Protein AF-A0A937PDK3-F1 (afdb_monomer_lite)

Radius of gyration: 14.18 Å; chains: 1; bounding box: 40×25×33 Å

pLDDT: mean 73.92, std 17.79, range [37.25, 94.62]

Foldseek 3Di:
DDPPPFWKKKKFKAFPVRDTPDIDIDTHPPDDDDDDCPPPDPGDIDIDMDIPDDDDDDDDD

Structure (mmCIF, N/CA/C/O backbone):
data_AF-A0A937PDK3-F1
#
_entry.id   AF-A0A937PDK3-F1
#
loop_
_atom_site.group_PDB
_atom_site.id
_atom_site.type_symbol
_atom_site.label_atom_id
_atom_site.label_alt_id
_atom_site.label_comp_id
_atom_site.label_asym_id
_atom_site.label_entity_id
_atom_site.label_seq_id
_atom_site.pdbx_PDB_ins_code
_atom_site.Cartn_x
_atom_site.Cartn_y
_atom_site.Cartn_z
_atom_site.occupancy
_atom_site.B_iso_or_equiv
_atom_site.auth_seq_id
_atom_site.auth_comp_id
_atom_site.auth_asym_id
_atom_site.auth_atom_id
_atom_site.pdbx_PDB_model_num
ATOM 1 N N . MET A 1 1 ? 27.191 -7.218 -19.49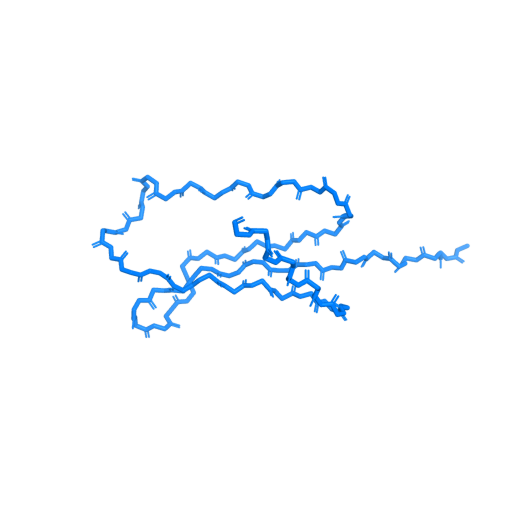9 1.00 45.75 1 MET A N 1
ATOM 2 C CA . MET A 1 1 ? 26.725 -7.117 -18.095 1.00 45.75 1 MET A CA 1
ATOM 3 C C . MET A 1 1 ? 26.345 -5.667 -17.820 1.00 45.75 1 MET A C 1
ATOM 5 O O . MET A 1 1 ? 27.044 -4.812 -18.341 1.00 45.75 1 MET A O 1
ATOM 9 N N . LEU A 1 2 ? 25.390 -5.334 -16.947 1.00 40.38 2 LEU A N 1
ATOM 10 C CA . LEU A 1 2 ? 23.913 -5.339 -17.085 1.00 40.38 2 LEU A CA 1
ATOM 11 C C . LEU A 1 2 ? 23.465 -3.856 -17.135 1.00 40.38 2 LEU A C 1
ATOM 13 O O . LEU A 1 2 ? 24.126 -3.056 -16.474 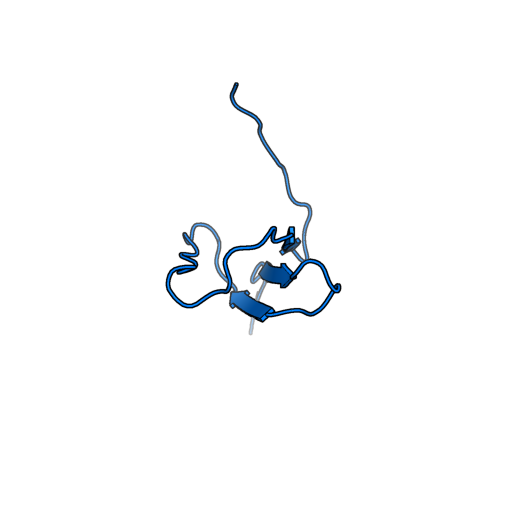1.00 40.38 2 LEU A O 1
ATOM 17 N N . PRO A 1 3 ? 22.334 -3.472 -17.755 1.00 41.06 3 PRO A N 1
ATOM 18 C CA . PRO A 1 3 ? 21.625 -2.271 -17.339 1.00 41.06 3 PRO A CA 1
ATOM 19 C C . PRO A 1 3 ? 20.378 -2.689 -16.551 1.00 41.06 3 PRO A C 1
ATOM 21 O O . PRO A 1 3 ? 19.326 -2.931 -17.129 1.00 41.06 3 PRO A O 1
ATOM 24 N N . GLU A 1 4 ? 20.475 -2.811 -15.227 1.00 45.59 4 GLU A N 1
ATOM 25 C CA . GLU A 1 4 ? 19.284 -3.005 -14.388 1.00 45.59 4 GLU A CA 1
ATOM 26 C C . GLU A 1 4 ? 18.760 -1.655 -13.889 1.00 45.59 4 GLU A C 1
ATOM 28 O O . GLU A 1 4 ? 18.786 -1.347 -12.701 1.00 45.59 4 GLU A O 1
ATOM 33 N N . THR A 1 5 ? 18.209 -0.847 -14.794 1.00 52.53 5 THR A N 1
ATOM 34 C CA . THR A 1 5 ? 17.208 0.163 -14.416 1.00 52.53 5 THR A CA 1
ATOM 35 C C . THR A 1 5 ? 15.876 -0.542 -14.178 1.00 52.53 5 THR A C 1
ATOM 37 O O . THR A 1 5 ? 14.908 -0.347 -14.905 1.00 52.53 5 THR A O 1
ATOM 40 N N . SER A 1 6 ? 15.829 -1.437 -13.193 1.00 56.78 6 SER A N 1
ATOM 41 C CA . SER A 1 6 ? 14.557 -1.982 -12.730 1.00 56.78 6 SER A CA 1
ATOM 42 C C . SER A 1 6 ? 13.954 -0.969 -11.765 1.00 56.78 6 SER A C 1
ATOM 44 O O . SER A 1 6 ? 14.444 -0.832 -10.643 1.00 56.78 6 SER A O 1
ATOM 46 N N . ASN A 1 7 ? 12.918 -0.240 -12.190 1.00 64.62 7 ASN A N 1
ATOM 47 C CA . ASN A 1 7 ? 12.140 0.613 -11.291 1.00 64.62 7 ASN A CA 1
ATOM 48 C C . ASN A 1 7 ? 11.574 -0.268 -10.170 1.00 64.62 7 ASN A C 1
ATOM 50 O O . ASN A 1 7 ? 10.748 -1.148 -10.413 1.00 64.62 7 ASN A O 1
ATOM 54 N N . ARG A 1 8 ? 12.084 -0.093 -8.945 1.00 72.69 8 ARG A N 1
ATOM 55 C CA . ARG A 1 8 ? 11.644 -0.846 -7.766 1.00 72.69 8 ARG A CA 1
ATOM 56 C C . ARG A 1 8 ? 10.580 -0.047 -7.034 1.00 72.69 8 ARG A C 1
ATOM 58 O O . ARG A 1 8 ? 10.872 1.025 -6.496 1.00 72.69 8 ARG A O 1
ATOM 65 N N . TYR A 1 9 ? 9.392 -0.621 -6.961 1.00 80.38 9 TYR A N 1
ATOM 66 C CA . TYR A 1 9 ? 8.252 -0.099 -6.229 1.00 80.38 9 TYR A CA 1
ATOM 67 C C . TYR A 1 9 ? 8.018 -0.931 -4.969 1.00 80.38 9 TYR A C 1
ATOM 69 O O . TYR A 1 9 ? 8.272 -2.138 -4.943 1.00 80.38 9 TYR A O 1
ATOM 77 N N . LYS A 1 10 ? 7.521 -0.282 -3.921 1.00 84.25 10 LYS A N 1
ATOM 78 C CA . LYS A 1 10 ? 7.058 -0.912 -2.689 1.00 84.25 10 LYS A CA 1
ATOM 79 C C . LYS A 1 10 ? 5.687 -0.349 -2.337 1.00 84.25 10 LYS A C 1
ATOM 81 O O . LYS A 1 10 ? 5.522 0.864 -2.288 1.00 84.25 10 LYS A O 1
ATOM 86 N N . VAL A 1 11 ? 4.721 -1.220 -2.087 1.00 86.50 11 VAL A N 1
ATOM 87 C CA . VAL A 1 11 ? 3.406 -0.861 -1.549 1.00 86.50 11 VAL A CA 1
ATOM 88 C C . VAL A 1 11 ? 3.369 -1.303 -0.095 1.00 86.50 11 VAL A C 1
ATOM 90 O O . VAL A 1 11 ? 3.670 -2.457 0.197 1.00 86.50 11 VAL A O 1
ATOM 93 N N . GLU A 1 12 ? 3.025 -0.393 0.809 1.00 90.25 12 GLU A N 1
ATOM 94 C CA . GLU A 1 12 ? 2.791 -0.670 2.226 1.00 90.25 12 GLU A CA 1
ATOM 95 C C . GLU A 1 12 ? 1.345 -0.327 2.581 1.00 90.25 12 GLU A C 1
ATOM 97 O O . GLU A 1 12 ? 0.866 0.757 2.249 1.00 90.25 12 GLU A O 1
ATOM 102 N N . VAL A 1 13 ? 0.666 -1.229 3.284 1.00 90.06 13 VAL A N 1
ATOM 103 C CA . VAL A 1 13 ? -0.631 -0.978 3.918 1.00 90.06 13 VAL A CA 1
ATOM 104 C C . VAL A 1 13 ? -0.389 -0.864 5.413 1.00 90.06 13 VAL A C 1
ATOM 106 O O . VAL A 1 13 ? 0.216 -1.751 6.017 1.00 90.06 13 VAL A O 1
ATOM 109 N N . ILE A 1 14 ? -0.820 0.247 5.996 1.00 91.00 14 ILE A N 1
ATOM 110 C CA . ILE A 1 14 ? -0.565 0.617 7.385 1.00 91.00 14 ILE A CA 1
ATOM 111 C C . ILE A 1 14 ? -1.910 0.818 8.079 1.00 91.00 14 ILE A C 1
ATOM 113 O O . ILE A 1 14 ? -2.762 1.535 7.559 1.00 91.00 14 ILE A O 1
ATOM 117 N N . ASN A 1 15 ? -2.111 0.185 9.229 1.00 93.00 15 ASN A N 1
ATOM 118 C CA . ASN A 1 15 ? -3.339 0.333 10.009 1.00 93.00 15 ASN A CA 1
ATOM 119 C C . ASN A 1 15 ? -3.365 1.643 10.817 1.00 93.00 15 ASN A C 1
ATOM 121 O O . ASN A 1 15 ? -2.410 2.429 10.817 1.00 93.00 15 ASN A O 1
ATOM 125 N N . THR A 1 16 ? -4.455 1.874 11.546 1.00 90.50 16 THR A N 1
ATOM 126 C CA . THR A 1 16 ? -4.633 3.094 12.349 1.00 90.50 16 THR A CA 1
ATOM 127 C C . TH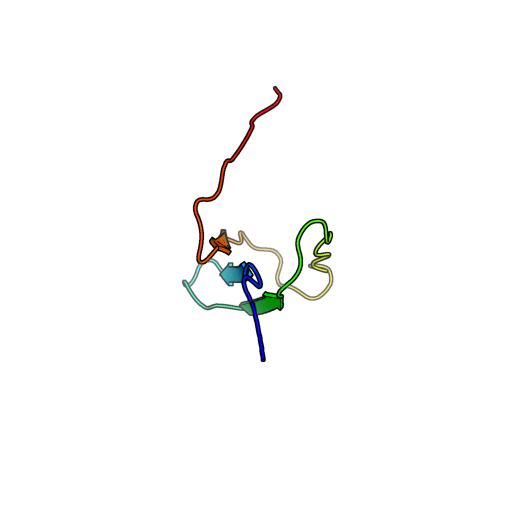R A 1 16 ? -3.617 3.254 13.486 1.00 90.50 16 THR A C 1
ATOM 129 O O . THR A 1 16 ? -3.368 4.378 13.925 1.00 90.50 16 THR A O 1
ATOM 132 N N . THR A 1 17 ? -2.974 2.168 13.932 1.00 94.62 17 THR A N 1
ATOM 133 C CA . THR A 1 17 ? -1.920 2.204 14.961 1.00 94.62 17 THR A CA 1
ATOM 134 C C . THR A 1 17 ? -0.528 2.494 14.394 1.00 94.62 17 THR A C 1
ATOM 136 O O . THR A 1 17 ? 0.432 2.634 15.152 1.00 94.62 17 THR A O 1
ATOM 139 N N . GLY A 1 18 ? -0.401 2.626 13.069 1.00 92.00 18 GLY A N 1
ATOM 140 C CA . GLY A 1 18 ? 0.871 2.866 12.391 1.00 92.00 18 GLY A CA 1
ATOM 141 C C . GLY A 1 18 ? 1.667 1.594 12.086 1.00 92.00 18 GLY A C 1
ATOM 142 O O . GLY A 1 18 ? 2.800 1.687 11.611 1.00 92.00 18 GLY A O 1
ATOM 143 N N . GLN A 1 19 ? 1.096 0.411 12.321 1.00 93.50 19 GLN A N 1
ATOM 144 C CA . GLN A 1 19 ? 1.712 -0.869 11.997 1.00 93.50 19 GLN A CA 1
ATOM 145 C C . GLN A 1 19 ? 1.532 -1.203 10.513 1.00 93.50 19 GLN A C 1
ATOM 147 O O . GLN A 1 19 ? 0.429 -1.144 9.971 1.00 93.50 19 GLN A O 1
ATOM 152 N N . VAL A 1 20 ? 2.622 -1.611 9.857 1.00 90.81 20 VAL A N 1
ATOM 153 C CA . VAL A 1 20 ? 2.573 -2.170 8.501 1.00 90.81 20 VAL A CA 1
ATOM 154 C C . VAL A 1 20 ? 1.955 -3.566 8.576 1.00 90.81 20 VAL A C 1
ATOM 156 O O . VAL A 1 20 ? 2.540 -4.476 9.162 1.00 90.81 20 VAL A O 1
ATOM 159 N N . VAL A 1 21 ? 0.778 -3.724 7.981 1.00 90.81 21 VAL A N 1
ATOM 160 C CA . VAL A 1 21 ? 0.015 -4.981 7.942 1.00 90.81 21 VAL A CA 1
ATOM 161 C C . VAL A 1 21 ? 0.212 -5.741 6.629 1.00 90.81 21 VAL A C 1
ATOM 163 O O . VAL A 1 21 ? 0.036 -6.954 6.588 1.00 90.81 21 VAL A O 1
ATOM 166 N N . LEU A 1 22 ? 0.650 -5.056 5.567 1.00 87.88 22 LEU A N 1
ATOM 167 C CA . LEU A 1 22 ? 1.056 -5.668 4.300 1.00 87.88 22 LEU A CA 1
ATOM 168 C C . LEU A 1 22 ? 2.196 -4.863 3.669 1.00 87.88 22 LEU A C 1
ATOM 170 O O . LEU A 1 22 ? 2.148 -3.634 3.654 1.00 87.88 22 LEU A O 1
ATOM 174 N N . ALA A 1 23 ? 3.195 -5.545 3.106 1.00 88.38 23 ALA A N 1
ATOM 175 C CA . ALA A 1 23 ? 4.246 -4.919 2.311 1.00 88.38 23 ALA A CA 1
ATOM 176 C C . ALA A 1 23 ? 4.586 -5.776 1.086 1.00 88.38 23 ALA A C 1
ATOM 178 O O . ALA A 1 23 ? 4.985 -6.930 1.224 1.00 88.38 23 ALA A O 1
ATOM 179 N N . VAL A 1 24 ? 4.466 -5.200 -0.110 1.00 84.62 24 VAL A N 1
ATOM 180 C CA . VAL A 1 24 ? 4.763 -5.875 -1.382 1.00 84.62 24 VAL A CA 1
ATOM 181 C C . VAL A 1 24 ? 5.812 -5.075 -2.139 1.00 84.62 24 VAL A C 1
ATOM 183 O O . VAL A 1 24 ? 5.642 -3.876 -2.349 1.00 84.62 24 VAL A O 1
ATOM 186 N N . GLN A 1 25 ? 6.894 -5.728 -2.561 1.00 81.19 25 GLN A N 1
ATOM 187 C CA . GLN A 1 25 ? 7.932 -5.123 -3.394 1.00 81.19 25 GLN A CA 1
ATOM 188 C C . GLN A 1 25 ? 7.928 -5.763 -4.780 1.00 81.19 25 GLN A C 1
ATOM 190 O O . GLN A 1 25 ? 7.876 -6.984 -4.909 1.00 81.19 25 GLN A O 1
ATOM 195 N N . PHE A 1 26 ? 8.000 -4.939 -5.820 1.00 79.25 26 PHE A N 1
ATOM 196 C CA . PHE A 1 26 ? 7.997 -5.396 -7.205 1.00 79.25 26 PHE A CA 1
ATOM 197 C C . PHE A 1 26 ? 8.864 -4.497 -8.083 1.00 79.25 26 PHE A C 1
ATOM 19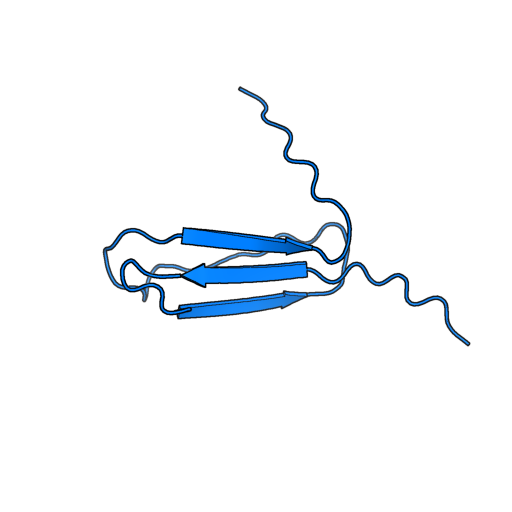9 O O . PHE A 1 26 ? 9.162 -3.350 -7.752 1.00 79.25 26 PHE A O 1
ATOM 206 N N . SER A 1 27 ? 9.318 -5.057 -9.199 1.00 66.75 27 SER A N 1
ATOM 207 C CA . SER A 1 27 ? 10.342 -4.459 -10.051 1.00 66.75 27 SER A CA 1
ATOM 208 C C . SER A 1 27 ? 9.993 -4.613 -11.530 1.00 66.75 27 SER A C 1
ATOM 210 O O . SER A 1 27 ? 10.675 -5.354 -12.228 1.00 66.75 27 SER A O 1
ATOM 212 N N . VAL A 1 28 ? 8.890 -4.008 -11.992 1.00 66.00 28 VAL A N 1
ATOM 213 C CA . VAL A 1 28 ? 8.515 -3.942 -13.422 1.00 66.00 28 VAL A CA 1
ATOM 214 C C . VAL A 1 28 ? 7.544 -2.775 -13.662 1.00 66.00 28 VAL A C 1
ATOM 216 O O . VAL A 1 28 ? 6.620 -2.590 -12.869 1.00 66.00 28 VAL A O 1
ATOM 219 N N . ASP A 1 29 ? 7.708 -2.047 -14.769 1.00 63.03 29 ASP A N 1
ATOM 220 C CA . ASP A 1 29 ? 6.732 -1.058 -15.246 1.00 63.03 29 ASP A CA 1
ATOM 221 C C . ASP A 1 29 ? 5.447 -1.750 -15.752 1.00 63.03 29 ASP A C 1
ATOM 223 O O . ASP A 1 29 ? 5.505 -2.791 -16.409 1.00 63.03 29 ASP A O 1
ATOM 227 N N . GLY A 1 30 ? 4.274 -1.176 -15.458 1.00 58.44 30 GLY A N 1
ATOM 228 C CA . GLY A 1 30 ? 2.995 -1.606 -16.047 1.00 58.44 30 GLY A CA 1
ATOM 229 C C . GLY A 1 30 ? 2.293 -2.803 -15.390 1.00 58.44 30 GLY A C 1
ATOM 230 O O . GLY A 1 30 ? 1.410 -3.393 -16.010 1.00 58.44 30 GLY A O 1
ATOM 231 N N . LYS A 1 31 ? 2.645 -3.178 -14.153 1.00 63.94 31 LYS A N 1
ATOM 232 C CA . LYS A 1 31 ? 1.917 -4.216 -13.399 1.00 63.94 31 LYS A CA 1
ATOM 233 C C . LYS A 1 31 ? 0.840 -3.622 -12.491 1.00 63.94 31 LYS A C 1
ATOM 235 O O . LYS A 1 31 ? 1.111 -2.704 -11.722 1.00 63.94 31 LYS A O 1
ATOM 240 N N . VAL A 1 32 ? -0.357 -4.204 -12.547 1.00 69.31 32 VAL A N 1
ATOM 241 C CA . VAL A 1 32 ? -1.412 -4.002 -11.545 1.00 69.31 32 VAL A CA 1
ATOM 242 C C . VAL A 1 32 ? -1.036 -4.797 -10.295 1.00 69.31 32 VAL A C 1
ATOM 244 O O . VAL A 1 32 ? -0.671 -5.969 -10.395 1.00 69.31 32 VAL A O 1
ATOM 247 N N . VAL A 1 33 ? -1.094 -4.154 -9.127 1.00 73.75 33 VAL A N 1
ATOM 248 C CA . VAL A 1 33 ? -0.940 -4.819 -7.828 1.00 73.75 33 VAL A CA 1
ATOM 249 C C . VAL A 1 33 ? -2.317 -4.931 -7.204 1.00 73.75 33 VAL A C 1
ATOM 251 O O . VAL A 1 33 ? -2.905 -3.927 -6.810 1.00 73.75 33 VAL A O 1
ATOM 254 N N . GLU A 1 34 ? -2.826 -6.154 -7.136 1.00 79.25 34 GLU A N 1
ATOM 255 C CA . GLU A 1 34 ? -4.075 -6.459 -6.449 1.00 79.25 34 GLU A CA 1
ATOM 256 C C . GLU A 1 34 ? -3.778 -6.718 -4.971 1.00 79.25 34 GLU A C 1
ATOM 258 O O . GLU A 1 34 ? -2.883 -7.493 -4.627 1.00 79.25 34 GLU A O 1
ATOM 263 N N . VAL A 1 35 ? -4.512 -6.035 -4.096 1.00 78.31 35 VAL A N 1
ATOM 264 C CA . VAL A 1 35 ? -4.450 -6.233 -2.648 1.00 78.31 35 VAL A CA 1
ATOM 265 C C . VAL A 1 35 ? -5.825 -6.689 -2.191 1.00 78.31 35 VAL A C 1
ATOM 267 O O . VAL A 1 35 ? -6.804 -5.965 -2.364 1.00 78.31 35 VAL A O 1
ATOM 270 N N . ASP A 1 36 ? -5.892 -7.892 -1.627 1.00 83.38 36 ASP A N 1
ATOM 271 C CA . ASP A 1 36 ? -7.121 -8.436 -1.061 1.00 83.38 36 ASP A CA 1
ATOM 272 C C . ASP A 1 36 ? -7.257 -8.015 0.409 1.00 83.38 36 ASP A C 1
ATOM 274 O O . ASP A 1 36 ? -6.451 -8.395 1.258 1.00 83.38 36 ASP A O 1
ATOM 278 N N . PHE A 1 37 ? -8.288 -7.221 0.697 1.00 84.56 37 PHE A N 1
ATOM 279 C CA . PHE A 1 37 ? -8.616 -6.742 2.042 1.00 84.56 37 PHE A CA 1
ATOM 280 C C . PHE A 1 37 ? -9.639 -7.638 2.758 1.00 84.56 37 PHE A C 1
ATOM 282 O O . PHE A 1 37 ? -10.016 -7.343 3.888 1.00 84.56 37 PHE A O 1
ATOM 289 N N . SER A 1 38 ? -10.103 -8.729 2.137 1.00 87.00 38 SER A N 1
ATOM 290 C CA . SER A 1 38 ? -11.191 -9.568 2.662 1.00 87.00 38 SER A CA 1
ATOM 291 C C . SER A 1 38 ? -10.890 -10.212 4.019 1.00 87.00 38 SER A C 1
ATOM 293 O O . SER A 1 38 ? -11.815 -10.493 4.779 1.00 87.00 38 SER A O 1
ATOM 295 N N . GLN A 1 39 ? -9.609 -10.428 4.334 1.00 85.56 39 GLN A N 1
ATOM 296 C CA . GLN A 1 39 ? -9.151 -10.993 5.609 1.00 85.56 39 GLN A CA 1
ATOM 297 C C . GLN A 1 39 ? -8.614 -9.942 6.592 1.00 85.56 39 GLN A C 1
ATOM 299 O O . GLN A 1 39 ? -8.090 -10.307 7.643 1.00 85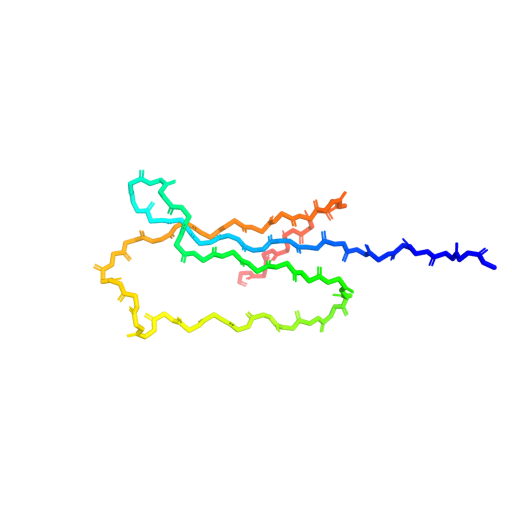.56 39 GLN A O 1
ATOM 304 N N . MET A 1 40 ? -8.702 -8.653 6.255 1.00 86.81 40 MET A N 1
ATOM 305 C CA . MET A 1 40 ? -8.234 -7.567 7.115 1.00 86.81 40 MET A CA 1
ATOM 306 C C . MET A 1 40 ? -9.345 -7.103 8.063 1.00 86.81 40 MET A C 1
ATOM 308 O O . MET A 1 40 ? -10.533 -7.324 7.820 1.00 86.81 40 MET A O 1
ATOM 312 N N . GLU A 1 41 ? -8.956 -6.475 9.171 1.00 90.69 41 GLU A N 1
ATOM 313 C CA . GLU A 1 41 ? -9.917 -5.900 10.108 1.00 90.69 41 GLU A CA 1
ATOM 314 C C . GLU A 1 41 ? -10.708 -4.758 9.447 1.00 90.69 41 GLU A C 1
ATOM 316 O O . GLU A 1 41 ? -10.250 -4.085 8.525 1.00 90.69 41 GLU A O 1
ATOM 321 N N . SER A 1 42 ? -11.937 -4.526 9.909 1.00 91.81 42 SER A N 1
ATOM 322 C CA . SER A 1 42 ? -12.773 -3.446 9.377 1.00 91.81 42 SER A CA 1
ATOM 323 C C . SER A 1 42 ? -12.365 -2.097 9.980 1.00 91.81 42 SER A C 1
ATOM 325 O O . SER A 1 42 ? -13.039 -1.582 10.874 1.00 91.81 42 SER A O 1
ATOM 327 N N . GLU A 1 43 ? -11.279 -1.510 9.482 1.00 90.50 43 GLU A N 1
ATOM 328 C CA . GLU A 1 43 ? -10.754 -0.209 9.915 1.00 90.50 43 GLU A CA 1
ATOM 329 C C . GLU A 1 43 ? -10.259 0.657 8.739 1.00 90.50 43 GLU A C 1
ATOM 331 O O . GLU A 1 43 ? -10.328 0.279 7.568 1.00 90.50 43 GLU A O 1
ATOM 336 N N . TYR A 1 44 ? -9.764 1.857 9.057 1.00 91.00 44 TYR A N 1
ATOM 337 C CA . TYR A 1 44 ? -9.103 2.718 8.082 1.00 91.00 44 TYR A CA 1
ATOM 338 C C . TYR A 1 44 ? -7.651 2.289 7.872 1.00 91.00 44 TYR A C 1
ATOM 340 O O . TYR A 1 44 ? -6.894 2.124 8.827 1.00 91.00 44 TYR A O 1
ATOM 348 N N . TYR A 1 45 ? -7.236 2.220 6.610 1.00 91.31 45 TYR A N 1
ATOM 349 C CA . TYR A 1 45 ? -5.864 1.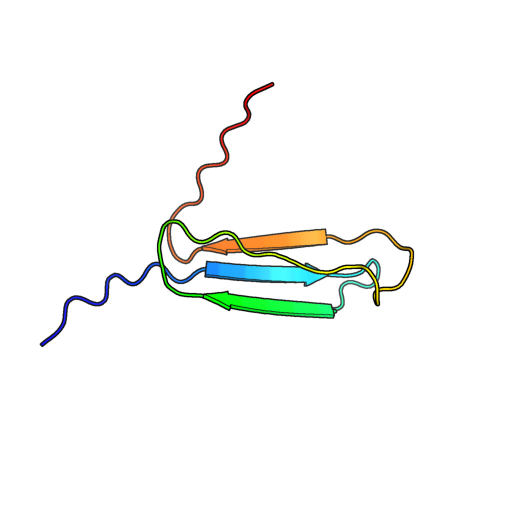903 6.234 1.00 91.31 45 TYR A CA 1
ATOM 350 C C . TYR A 1 45 ? -5.223 3.049 5.456 1.00 91.31 45 TYR A C 1
ATOM 352 O O . TYR A 1 45 ? -5.842 3.678 4.598 1.00 91.31 45 TYR A O 1
ATOM 360 N N . LEU A 1 46 ? -3.946 3.291 5.729 1.00 91.25 46 LEU A N 1
ATOM 361 C CA . LEU A 1 46 ? -3.087 4.156 4.938 1.00 91.25 46 LEU A CA 1
ATOM 362 C C . LEU A 1 46 ? -2.298 3.295 3.947 1.00 91.25 46 LEU A C 1
ATOM 364 O O . LEU A 1 46 ? -1.510 2.443 4.354 1.00 91.25 46 LEU A O 1
ATOM 368 N N . VAL A 1 47 ? -2.463 3.551 2.650 1.00 88.69 47 VAL A N 1
ATOM 369 C CA . VAL A 1 47 ? -1.682 2.890 1.596 1.00 88.69 47 VAL A CA 1
ATOM 370 C C . VAL A 1 47 ? -0.562 3.822 1.138 1.00 88.69 47 VAL A C 1
ATOM 372 O O . VAL A 1 47 ? -0.821 4.928 0.664 1.00 88.69 47 VAL A O 1
ATOM 375 N N . LYS A 1 48 ? 0.693 3.387 1.275 1.00 86.94 48 LYS A N 1
ATOM 376 C CA . LYS A 1 48 ? 1.879 4.102 0.785 1.00 86.94 48 LYS A CA 1
ATOM 377 C C . LYS A 1 48 ? 2.471 3.377 -0.415 1.00 86.94 48 LYS A C 1
ATOM 379 O O . LYS A 1 48 ? 2.792 2.197 -0.327 1.00 86.94 48 LYS A O 1
ATOM 384 N N . VAL A 1 49 ? 2.680 4.104 -1.510 1.00 83.56 49 VAL A N 1
ATOM 385 C CA . VAL A 1 49 ? 3.424 3.622 -2.680 1.00 83.56 49 VAL A CA 1
ATOM 386 C C . VAL A 1 49 ? 4.765 4.343 -2.721 1.00 83.56 49 VAL A C 1
ATOM 388 O O . VAL A 1 49 ? 4.827 5.557 -2.893 1.00 83.56 49 VAL A O 1
ATOM 391 N N . ILE A 1 50 ? 5.844 3.594 -2.532 1.00 81.06 50 ILE A N 1
ATOM 392 C CA . ILE A 1 50 ? 7.216 4.086 -2.538 1.00 81.06 50 ILE A CA 1
ATOM 393 C C . ILE A 1 50 ? 7.848 3.644 -3.851 1.00 81.06 50 ILE A C 1
ATOM 395 O O . ILE A 1 50 ? 7.986 2.453 -4.117 1.00 81.06 50 ILE A O 1
ATOM 399 N N . SER A 1 51 ? 8.254 4.606 -4.666 1.00 76.50 51 SER A N 1
ATOM 400 C CA . SER A 1 51 ? 9.078 4.360 -5.843 1.00 76.50 51 SER A CA 1
ATOM 401 C C . SER A 1 51 ? 10.471 4.909 -5.580 1.00 76.50 51 SER A C 1
ATOM 403 O O . SER A 1 51 ? 10.615 5.999 -5.028 1.00 76.50 51 SER A O 1
ATOM 405 N N . HIS A 1 52 ? 11.500 4.174 -5.997 1.00 68.00 52 HIS A N 1
ATOM 406 C CA . HIS A 1 52 ? 12.871 4.687 -5.955 1.00 68.00 52 HIS A CA 1
ATOM 407 C C . HIS A 1 52 ? 13.117 5.800 -6.998 1.00 68.00 52 HIS A C 1
ATOM 409 O O . HIS A 1 52 ? 14.142 6.468 -6.922 1.00 68.00 52 HIS A O 1
ATOM 415 N N . ASN A 1 53 ? 12.159 6.040 -7.909 1.00 59.75 53 ASN A N 1
ATOM 416 C CA . ASN A 1 53 ? 12.133 7.130 -8.895 1.00 59.75 53 ASN A CA 1
ATOM 417 C C . ASN A 1 53 ? 10.811 7.934 -8.796 1.00 59.75 53 ASN A C 1
ATOM 419 O O . ASN A 1 53 ? 9.800 7.386 -8.372 1.00 59.75 53 ASN A O 1
ATOM 423 N N . GLN A 1 54 ? 10.790 9.224 -9.160 1.00 46.16 54 GLN A N 1
ATOM 424 C CA . GLN A 1 54 ? 9.627 10.132 -9.006 1.00 46.16 54 GLN A CA 1
ATOM 425 C C . GLN A 1 54 ? 8.264 9.500 -9.376 1.00 46.16 54 GLN A C 1
ATOM 427 O O . GLN A 1 54 ? 8.099 8.955 -10.465 1.00 46.16 54 GLN A O 1
ATOM 432 N N . VAL A 1 55 ? 7.276 9.613 -8.479 1.00 51.91 55 VAL A N 1
ATOM 433 C CA . VAL A 1 55 ? 5.881 9.190 -8.709 1.00 51.91 55 VAL A CA 1
ATOM 434 C C . VAL A 1 55 ? 5.085 10.375 -9.256 1.00 51.91 55 VAL A C 1
ATOM 436 O O . VAL A 1 55 ? 4.980 11.403 -8.587 1.00 51.91 55 VAL A O 1
ATOM 439 N N . TYR A 1 56 ? 4.494 10.226 -10.441 1.00 52.53 56 TYR A N 1
ATOM 440 C CA . TYR A 1 56 ? 3.535 11.183 -10.997 1.00 52.53 56 TYR A CA 1
ATOM 441 C C . TYR A 1 56 ? 2.119 10.683 -10.695 1.00 52.53 56 TYR A C 1
ATOM 443 O O . TYR A 1 56 ? 1.712 9.640 -11.198 1.00 52.53 56 TYR A O 1
ATOM 451 N N . VAL A 1 57 ? 1.379 11.403 -9.848 1.00 51.03 57 VAL A N 1
ATOM 452 C CA . VAL A 1 57 ? -0.040 11.122 -9.582 1.00 51.03 57 VAL A CA 1
ATOM 453 C C . VAL A 1 57 ? -0.875 12.021 -10.487 1.00 51.03 57 VAL A C 1
ATOM 455 O O . VAL A 1 57 ? -1.039 13.208 -10.204 1.00 51.03 57 VAL A O 1
ATOM 458 N N . THR A 1 58 ? -1.391 11.474 -11.583 1.00 42.03 58 THR A N 1
ATOM 459 C CA . THR A 1 58 ? -2.415 12.133 -12.399 1.00 42.03 58 THR A CA 1
ATOM 460 C C . THR A 1 58 ? -3.783 11.924 -11.757 1.00 42.03 58 THR A C 1
ATOM 462 O O . THR A 1 58 ? -4.177 10.799 -11.459 1.00 42.03 58 THR A O 1
ATOM 465 N N . LYS A 1 59 ? -4.501 13.022 -11.509 1.00 37.25 59 LYS A N 1
ATOM 466 C CA . LYS A 1 59 ? -5.920 12.993 -11.151 1.00 37.25 59 LYS A CA 1
ATOM 467 C C . LYS A 1 59 ? -6.717 13.299 -12.413 1.00 37.25 59 LYS A C 1
ATOM 469 O O . LYS A 1 59 ? -6.701 14.447 -12.846 1.00 37.25 59 LYS A O 1
ATOM 474 N N . ASP A 1 60 ? -7.395 12.304 -12.966 1.00 40.66 60 ASP A N 1
ATOM 475 C CA . ASP A 1 60 ? -8.560 12.557 -13.811 1.00 40.66 60 ASP A CA 1
ATOM 476 C C . ASP A 1 60 ? -9.769 12.649 -12.868 1.00 40.66 60 ASP A C 1
ATOM 478 O O . ASP A 1 60 ? -10.022 11.721 -12.095 1.00 40.66 60 ASP A O 1
ATOM 482 N N . TYR A 1 61 ? -10.414 13.819 -12.841 1.00 41.75 61 TYR A N 1
ATOM 483 C CA . TYR A 1 61 ? -11.663 14.067 -12.110 1.00 41.75 61 TYR A CA 1
ATOM 484 C C . TYR A 1 61 ? -12.866 13.726 -12.985 1.00 41.75 61 TYR A C 1
ATOM 486 O O . TYR A 1 61 ? -12.813 14.058 -14.192 1.00 41.75 61 TYR A O 1
#

Secondary structure (DSSP, 8-state):
--------EEEEEE-TTS-EEEEEEE--TT-------TTS-SS--EEEEEESS--------

Sequence (61 aa):
MLPETSNRYKVEVINTTGQVVLAVQFSVDGKVVEVDFSQMESEYYLVKVISHNQVYVTKDY